Protein AF-A0A6L7JRH5-F1 (afdb_monomer_lite)

pLDDT: mean 90.78, std 8.61, range [55.88, 97.44]

Structure (mmCIF, N/CA/C/O backbone):
data_AF-A0A6L7JRH5-F1
#
_entry.id   AF-A0A6L7JRH5-F1
#
loop_
_atom_site.group_PDB
_atom_site.id
_atom_site.type_symbol
_atom_site.label_atom_id
_atom_site.label_alt_id
_atom_site.label_comp_id
_atom_site.label_asym_id
_atom_site.label_entity_id
_atom_site.label_seq_id
_atom_site.pdbx_PDB_ins_code
_atom_site.Cartn_x
_atom_site.Cartn_y
_atom_site.Cartn_z
_atom_site.occupancy
_atom_site.B_iso_or_equiv
_atom_site.auth_seq_id
_atom_site.auth_comp_id
_atom_site.auth_asym_id
_atom_site.auth_atom_id
_atom_site.pdbx_PDB_model_num
ATOM 1 N N . MET A 1 1 ? 11.426 -5.436 12.588 1.00 55.88 1 MET A N 1
ATOM 2 C CA . MET A 1 1 ? 9.975 -5.345 12.843 1.00 55.88 1 MET A CA 1
ATOM 3 C C . MET A 1 1 ? 9.394 -4.557 11.695 1.00 55.88 1 MET A C 1
ATOM 5 O O . MET A 1 1 ? 9.670 -3.367 11.611 1.00 55.88 1 MET A O 1
ATOM 9 N N . SER A 1 2 ? 8.712 -5.227 10.774 1.00 69.94 2 SER A N 1
ATOM 10 C CA . SER A 1 2 ? 7.998 -4.558 9.695 1.00 69.94 2 SER A CA 1
ATOM 11 C C . SER A 1 2 ? 6.805 -3.803 10.283 1.00 69.94 2 SER A C 1
ATOM 13 O O . SER A 1 2 ? 6.100 -4.297 11.167 1.00 69.94 2 SER A O 1
ATOM 15 N N . THR A 1 3 ? 6.632 -2.554 9.863 1.00 81.81 3 THR A N 1
ATOM 16 C CA . THR A 1 3 ? 5.491 -1.728 10.257 1.00 81.81 3 THR A CA 1
ATOM 17 C C . THR A 1 3 ? 4.226 -2.364 9.690 1.00 81.81 3 THR A C 1
ATOM 19 O O . THR A 1 3 ? 4.165 -2.644 8.498 1.00 81.81 3 THR A O 1
ATOM 22 N N . ASP A 1 4 ? 3.221 -2.621 10.523 1.00 89.56 4 ASP A N 1
ATOM 23 C CA . ASP A 1 4 ? 1.957 -3.214 10.077 1.00 89.56 4 ASP A CA 1
ATOM 24 C C . ASP A 1 4 ? 1.095 -2.135 9.403 1.00 89.56 4 ASP A C 1
ATOM 26 O O . ASP A 1 4 ? 0.465 -1.309 10.072 1.00 89.56 4 ASP A O 1
ATOM 30 N N . LEU A 1 5 ? 1.075 -2.134 8.067 1.00 89.19 5 LEU A N 1
ATOM 31 C CA . LEU A 1 5 ? 0.350 -1.137 7.277 1.00 89.19 5 LEU A CA 1
ATOM 32 C C . LEU A 1 5 ? -1.164 -1.190 7.510 1.00 89.19 5 LEU A C 1
ATOM 34 O O . LEU A 1 5 ? -1.842 -0.175 7.348 1.00 89.19 5 LEU A O 1
ATOM 38 N N . ALA A 1 6 ? -1.713 -2.336 7.925 1.00 90.25 6 ALA A N 1
ATOM 39 C CA . ALA A 1 6 ? -3.133 -2.450 8.236 1.00 90.25 6 ALA A CA 1
ATOM 40 C C . ALA A 1 6 ? -3.479 -1.784 9.577 1.00 90.25 6 ALA A C 1
ATOM 42 O O . ALA A 1 6 ? -4.577 -1.238 9.717 1.00 90.25 6 ALA A O 1
ATOM 43 N N . LYS A 1 7 ? -2.560 -1.792 10.552 1.00 91.56 7 LYS A N 1
ATOM 44 C CA . LYS A 1 7 ? -2.714 -1.021 11.799 1.00 91.56 7 LYS A CA 1
ATOM 45 C C . LYS A 1 7 ? -2.619 0.476 11.535 1.00 91.56 7 LYS A C 1
ATOM 47 O O . LYS A 1 7 ? -3.553 1.193 11.887 1.00 91.56 7 LYS A O 1
ATOM 52 N N . VAL A 1 8 ? -1.590 0.904 10.803 1.00 91.69 8 VAL A N 1
ATOM 53 C CA . VAL A 1 8 ? -1.405 2.315 10.420 1.00 91.69 8 VAL A CA 1
ATOM 54 C C . VAL A 1 8 ? -2.625 2.838 9.658 1.00 91.69 8 VAL A C 1
ATOM 56 O O . VAL A 1 8 ? -3.111 3.930 9.937 1.00 91.69 8 VAL A O 1
ATOM 59 N N . ALA A 1 9 ? -3.202 2.032 8.758 1.00 93.56 9 ALA A N 1
ATOM 60 C CA . ALA A 1 9 ? -4.410 2.417 8.031 1.00 93.56 9 ALA A CA 1
ATOM 61 C C . ALA A 1 9 ? -5.594 2.752 8.951 1.00 93.56 9 ALA A C 1
ATOM 63 O O . ALA A 1 9 ? -6.363 3.669 8.661 1.00 93.56 9 ALA A O 1
ATOM 64 N N . LYS A 1 10 ? -5.758 1.994 10.042 1.00 91.06 10 LYS A N 1
ATOM 65 C CA . LYS A 1 10 ? -6.847 2.191 11.007 1.00 91.06 10 LYS A CA 1
ATOM 66 C C . LYS A 1 10 ? -6.594 3.397 11.899 1.00 91.06 10 LYS A C 1
ATOM 68 O O . LYS A 1 10 ? -7.529 4.148 12.153 1.00 91.06 10 LYS A O 1
ATOM 73 N N . GLU A 1 11 ? -5.358 3.570 12.354 1.00 93.75 11 GLU A N 1
ATOM 74 C CA . GLU A 1 11 ? -4.964 4.685 13.220 1.00 93.75 11 GLU A CA 1
ATOM 75 C C . GLU A 1 11 ? -5.063 6.023 12.479 1.00 93.75 11 GLU A C 1
ATOM 77 O O . GLU A 1 11 ? -5.641 6.975 12.997 1.00 93.75 11 GLU A O 1
ATOM 82 N N . GLU A 1 12 ? -4.598 6.073 11.231 1.00 93.44 12 GLU A N 1
ATOM 83 C CA . GLU A 1 12 ? -4.560 7.304 10.435 1.00 93.44 12 GLU A CA 1
ATOM 84 C C . GLU A 1 12 ? -5.761 7.477 9.490 1.00 93.44 12 GLU A C 1
ATOM 86 O O . GLU A 1 12 ? -5.813 8.416 8.698 1.00 93.44 12 GLU A O 1
ATOM 91 N N . SER A 1 13 ? -6.765 6.597 9.569 1.00 92.81 13 SER A N 1
ATOM 92 C CA . SER A 1 13 ? -7.968 6.641 8.718 1.00 92.81 13 SER A CA 1
ATOM 93 C C . SER A 1 13 ? -7.672 6.631 7.205 1.00 92.81 13 SER A C 1
ATOM 95 O O . SER A 1 13 ? -8.390 7.240 6.402 1.00 92.81 13 SER A O 1
ATOM 97 N N . ILE A 1 14 ? -6.633 5.902 6.791 1.00 94.31 14 ILE A N 1
ATOM 98 C CA . ILE A 1 14 ? -6.238 5.754 5.387 1.00 94.31 14 ILE A CA 1
ATOM 99 C C . ILE A 1 14 ? -7.186 4.766 4.703 1.00 94.31 14 ILE A C 1
AT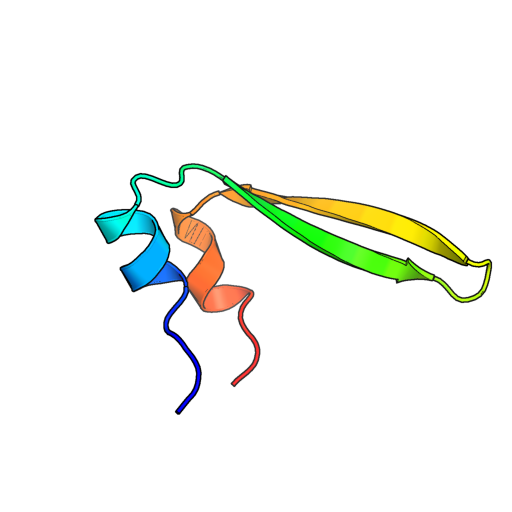OM 101 O O . ILE A 1 14 ? -7.326 3.616 5.113 1.00 94.31 14 ILE A O 1
ATOM 105 N N . LYS A 1 15 ? -7.833 5.203 3.618 1.00 94.19 15 LYS A N 1
ATOM 106 C CA . LYS A 1 15 ? -8.771 4.363 2.848 1.00 94.19 15 LYS A CA 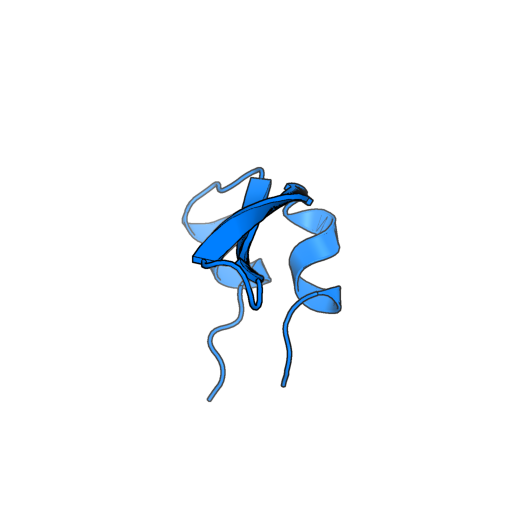1
ATOM 107 C C . LYS A 1 15 ? -8.093 3.595 1.718 1.00 94.19 15 LYS A C 1
ATOM 109 O O . LYS A 1 15 ? -8.507 2.481 1.395 1.00 94.19 15 LYS A O 1
ATOM 114 N N . TYR A 1 16 ? -7.064 4.192 1.126 1.00 95.56 16 TYR A N 1
ATOM 115 C CA . TYR A 1 16 ? -6.362 3.653 -0.027 1.00 95.56 16 TYR A CA 1
ATOM 116 C C . TYR A 1 16 ? -4.866 3.902 0.085 1.00 95.56 16 TYR A C 1
ATOM 118 O O . TYR A 1 16 ? -4.436 4.952 0.554 1.00 95.56 16 TYR A O 1
ATOM 126 N N . PHE A 1 17 ? -4.100 2.948 -0.420 1.00 94.69 17 PHE A N 1
ATOM 127 C CA . PHE A 1 17 ? -2.660 3.008 -0.565 1.00 94.69 17 PHE A CA 1
ATOM 128 C C . PHE A 1 17 ? -2.315 3.098 -2.046 1.00 94.69 17 PHE A C 1
ATOM 130 O O . PHE A 1 17 ? -2.893 2.389 -2.872 1.00 94.69 17 PHE A O 1
ATOM 137 N N . LEU A 1 18 ? -1.358 3.956 -2.383 1.00 95.81 18 LEU A N 1
ATOM 138 C CA . LEU A 1 18 ? -0.698 3.932 -3.682 1.00 95.81 18 LEU A CA 1
ATOM 139 C C . LEU A 1 18 ? 0.601 3.153 -3.532 1.00 95.81 18 LEU A C 1
ATOM 141 O O . LEU A 1 18 ? 1.579 3.669 -3.000 1.00 95.81 18 LEU A O 1
ATOM 145 N N . ILE A 1 19 ? 0.605 1.908 -4.000 1.00 93.69 19 ILE A N 1
ATOM 146 C CA . ILE A 1 19 ? 1.833 1.116 -4.073 1.00 93.69 19 ILE A CA 1
ATOM 147 C C . ILE A 1 19 ? 2.523 1.496 -5.373 1.00 93.69 19 ILE A C 1
ATOM 149 O O . ILE A 1 19 ? 2.013 1.174 -6.449 1.00 93.69 19 ILE A O 1
ATOM 153 N N . SER A 1 20 ? 3.642 2.209 -5.274 1.00 95.00 20 SER A N 1
ATOM 154 C CA . SER A 1 20 ? 4.381 2.716 -6.426 1.00 95.00 20 SER A CA 1
ATOM 155 C C . SER A 1 20 ? 5.745 2.064 -6.585 1.00 95.00 20 SER A C 1
ATOM 157 O O . SER A 1 20 ? 6.439 1.830 -5.600 1.00 95.00 20 SER A O 1
ATOM 159 N N . PHE A 1 21 ? 6.152 1.853 -7.832 1.00 94.38 21 PHE A N 1
ATOM 160 C CA . PHE A 1 21 ? 7.495 1.423 -8.197 1.00 94.38 21 PHE A CA 1
ATOM 161 C C . PHE A 1 21 ? 7.955 2.148 -9.463 1.00 94.38 21 PHE A C 1
ATOM 163 O O . PHE A 1 21 ? 7.145 2.683 -10.225 1.00 94.38 21 PHE A O 1
ATOM 170 N N . VAL A 1 22 ? 9.265 2.167 -9.678 1.00 97.06 22 VAL A N 1
ATOM 171 C CA . VAL A 1 22 ? 9.881 2.718 -10.886 1.00 97.06 22 VAL A CA 1
ATOM 172 C C . VAL A 1 22 ? 10.273 1.552 -11.782 1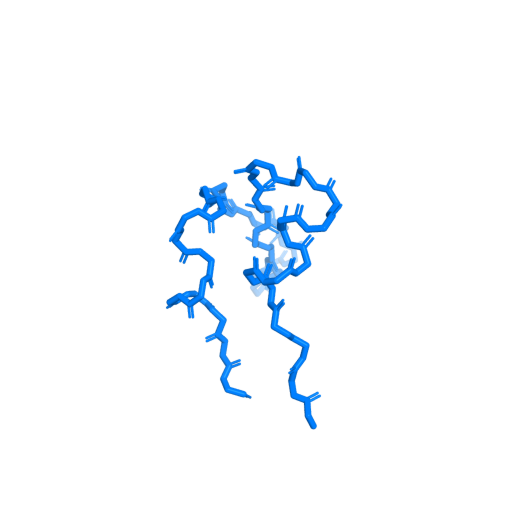.00 97.06 22 VAL A C 1
ATOM 174 O O . VAL A 1 22 ? 10.919 0.612 -11.321 1.00 97.06 22 VAL A O 1
ATOM 177 N N . ASP A 1 23 ? 9.837 1.576 -13.040 1.00 95.81 23 ASP A N 1
ATOM 178 C CA . ASP A 1 23 ? 10.227 0.551 -14.009 1.00 95.81 23 ASP A CA 1
ATOM 179 C C . ASP A 1 23 ? 11.636 0.796 -14.584 1.00 95.81 23 ASP A C 1
ATOM 181 O O . ASP A 1 23 ? 12.289 1.800 -14.297 1.00 95.81 23 ASP A O 1
ATOM 185 N N . LEU A 1 24 ? 12.126 -0.132 -15.413 1.00 96.81 24 LEU A N 1
ATOM 186 C CA . LEU A 1 24 ? 13.468 -0.050 -16.011 1.00 96.81 24 LEU A CA 1
ATOM 187 C C . LEU A 1 24 ? 13.673 1.186 -16.905 1.00 96.81 24 LEU A C 1
ATOM 189 O O . LEU A 1 24 ? 14.811 1.565 -17.167 1.00 96.81 24 LEU A O 1
ATOM 193 N N . TYR A 1 25 ? 12.590 1.814 -17.367 1.00 96.69 25 TYR A N 1
ATOM 194 C CA . TYR A 1 25 ? 12.622 3.017 -18.197 1.00 96.69 25 TYR A CA 1
ATOM 195 C C . TYR A 1 25 ? 12.464 4.302 -17.373 1.00 96.69 25 TYR A C 1
ATOM 197 O O . TYR A 1 25 ? 12.331 5.385 -17.941 1.00 96.69 25 TYR A O 1
ATOM 205 N N . GLY A 1 26 ? 12.480 4.200 -16.039 1.00 95.94 26 GLY A N 1
ATOM 206 C CA . GLY A 1 26 ? 12.348 5.340 -15.137 1.00 95.94 26 GLY A CA 1
ATOM 207 C C . GLY A 1 26 ? 10.911 5.841 -14.977 1.00 95.94 26 GLY A C 1
ATOM 208 O O . GLY A 1 26 ? 10.702 6.899 -14.384 1.00 95.94 26 GLY A O 1
ATOM 209 N N . VAL A 1 27 ? 9.909 5.116 -15.485 1.00 97.44 27 VAL A N 1
ATOM 210 C CA . VAL A 1 27 ? 8.506 5.525 -15.364 1.00 97.44 27 VAL A CA 1
ATOM 211 C C . VAL A 1 27 ? 7.969 5.099 -14.001 1.00 97.44 27 VAL A C 1
ATOM 213 O O . VAL A 1 27 ? 8.017 3.923 -13.635 1.00 97.44 27 VAL A O 1
ATOM 216 N N . LEU A 1 28 ? 7.406 6.059 -13.261 1.00 97.12 28 LEU A N 1
ATOM 217 C CA . LEU A 1 28 ? 6.682 5.786 -12.024 1.00 97.12 28 LEU A CA 1
ATOM 218 C C . LEU A 1 28 ? 5.330 5.149 -12.352 1.00 97.12 28 LEU A C 1
ATOM 220 O O . LEU A 1 28 ? 4.489 5.744 -13.028 1.00 97.12 28 LEU A O 1
ATOM 224 N N . ARG A 1 29 ? 5.103 3.948 -11.831 1.00 96.12 29 ARG A N 1
ATOM 225 C CA . ARG A 1 29 ? 3.820 3.250 -11.907 1.00 96.12 29 ARG A CA 1
ATOM 226 C C . ARG A 1 29 ? 3.292 3.053 -10.507 1.00 96.12 29 ARG A C 1
ATOM 228 O O . ARG A 1 29 ? 4.061 2.790 -9.589 1.00 96.12 29 ARG A O 1
ATOM 235 N N . ALA A 1 30 ? 1.979 3.155 -10.347 1.00 96.12 30 ALA A N 1
ATOM 236 C CA . ALA A 1 30 ? 1.342 2.904 -9.069 1.00 96.12 30 ALA A CA 1
ATOM 237 C C . ALA A 1 30 ? 0.047 2.117 -9.232 1.00 96.12 30 ALA A C 1
ATOM 239 O O . ALA A 1 30 ? -0.660 2.248 -10.234 1.00 96.12 30 ALA A O 1
ATOM 240 N N . LYS A 1 31 ? -0.269 1.316 -8.216 1.00 94.75 31 LYS A N 1
ATOM 241 C CA . LYS A 1 31 ? -1.555 0.639 -8.077 1.00 94.75 31 LYS A CA 1
ATOM 242 C C . LYS A 1 31 ? -2.287 1.210 -6.871 1.00 94.75 31 LYS A C 1
ATOM 244 O O . LYS A 1 31 ? -1.726 1.273 -5.779 1.00 94.75 31 LYS A O 1
ATOM 249 N N . LEU A 1 32 ? -3.546 1.592 -7.075 1.00 95.62 32 LEU A N 1
ATOM 250 C CA . LEU A 1 32 ? -4.438 1.977 -5.989 1.00 95.62 32 LEU A CA 1
ATOM 251 C C . LEU A 1 32 ? -4.982 0.713 -5.317 1.00 95.62 32 LEU A C 1
ATOM 253 O O . LEU A 1 32 ? -5.616 -0.120 -5.967 1.00 95.62 32 LEU A O 1
ATOM 257 N N . VAL A 1 33 ? -4.724 0.570 -4.024 1.00 95.31 33 VAL A N 1
ATOM 258 C CA . VAL A 1 33 ? -5.084 -0.607 -3.231 1.00 95.31 33 VAL A CA 1
ATOM 259 C C . VAL A 1 33 ? -5.945 -0.164 -2.051 1.00 95.31 33 VAL A C 1
ATOM 261 O O . VAL A 1 33 ? -5.554 0.756 -1.337 1.00 95.31 33 VAL A O 1
ATOM 264 N N . PRO A 1 34 ? -7.119 -0.770 -1.813 1.00 95.50 34 PRO A N 1
ATOM 265 C CA . PRO A 1 34 ? -7.924 -0.452 -0.638 1.00 95.50 34 PRO A CA 1
ATOM 266 C C . PRO A 1 34 ? -7.230 -0.931 0.643 1.00 95.50 34 PRO A C 1
ATOM 268 O O . PRO A 1 34 ? -6.603 -1.990 0.654 1.00 95.50 34 PRO A O 1
ATOM 271 N N . ALA A 1 35 ? -7.408 -0.203 1.747 1.00 93.56 35 ALA A N 1
ATOM 272 C CA . ALA A 1 35 ? -6.819 -0.548 3.046 1.00 93.56 35 ALA A CA 1
ATOM 273 C C . ALA A 1 35 ? -7.169 -1.969 3.523 1.00 93.56 35 ALA A C 1
ATOM 275 O O . ALA A 1 35 ? -6.365 -2.618 4.183 1.00 93.56 35 ALA A O 1
ATOM 276 N N . ALA A 1 36 ? -8.331 -2.498 3.128 1.00 91.75 36 ALA A N 1
ATOM 27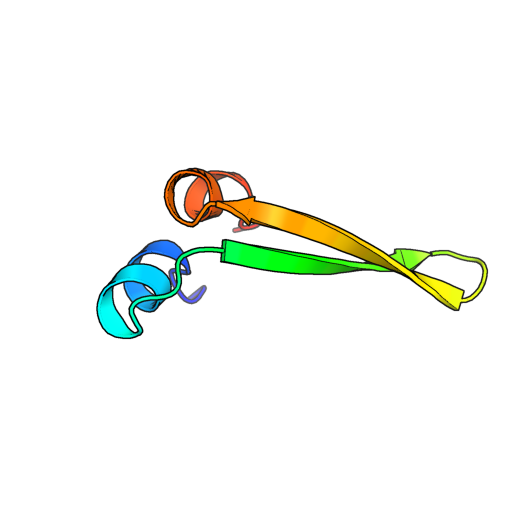7 C CA . ALA A 1 36 ? -8.733 -3.873 3.427 1.00 91.75 36 ALA A CA 1
ATOM 278 C C . ALA A 1 36 ? -7.804 -4.941 2.814 1.00 91.75 36 ALA A C 1
ATOM 280 O O . ALA A 1 36 ? -7.722 -6.046 3.339 1.00 91.75 36 ALA A O 1
ATOM 281 N N . ALA A 1 37 ? -7.112 -4.625 1.716 1.00 92.00 37 ALA A N 1
ATOM 282 C CA . ALA A 1 37 ? -6.234 -5.550 1.003 1.00 92.00 37 ALA A CA 1
ATOM 283 C C . ALA A 1 37 ? -4.738 -5.324 1.298 1.00 92.00 37 ALA A C 1
ATOM 285 O O . ALA A 1 37 ? -3.913 -6.090 0.805 1.00 92.00 37 ALA A O 1
ATOM 286 N N . ILE A 1 38 ? -4.367 -4.303 2.088 1.00 92.25 38 ILE A N 1
ATOM 287 C CA . ILE A 1 38 ? -2.958 -3.899 2.238 1.00 92.25 38 ILE A CA 1
ATOM 288 C C . ILE A 1 38 ? -2.100 -4.959 2.937 1.00 92.25 38 ILE A C 1
ATOM 290 O O . ILE A 1 38 ? -0.96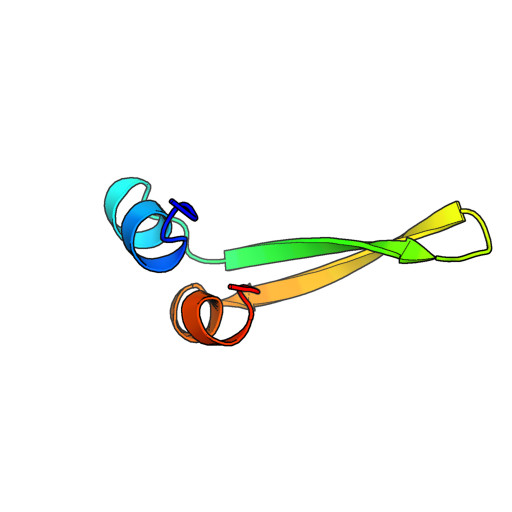1 -5.170 2.540 1.00 92.25 38 ILE A O 1
ATOM 294 N N . GLY A 1 39 ? -2.663 -5.688 3.907 1.00 90.12 39 GLY A N 1
ATOM 295 C CA . GLY A 1 39 ? -1.930 -6.714 4.656 1.00 90.12 39 GLY A CA 1
ATOM 296 C C . GLY A 1 39 ? -1.462 -7.892 3.797 1.00 90.12 39 GLY A C 1
ATOM 297 O O . GLY A 1 39 ? -0.440 -8.486 4.098 1.00 90.12 39 GLY A O 1
ATOM 298 N N . GLY A 1 40 ? -2.171 -8.201 2.704 1.00 88.81 40 GLY A N 1
ATOM 299 C CA . GLY A 1 40 ? -1.744 -9.221 1.739 1.00 88.81 40 GLY A CA 1
ATOM 300 C C . GLY A 1 40 ? -0.839 -8.687 0.624 1.00 88.81 40 GLY A C 1
ATOM 301 O O . GLY A 1 40 ? -0.351 -9.472 -0.182 1.00 88.81 40 GLY A O 1
ATOM 302 N N . MET A 1 41 ? -0.656 -7.366 0.531 1.00 87.81 41 MET A N 1
ATOM 303 C CA . MET A 1 41 ? 0.256 -6.734 -0.432 1.00 87.81 41 MET A CA 1
ATOM 304 C C . MET A 1 41 ? 1.591 -6.321 0.199 1.00 87.81 41 MET A C 1
ATOM 306 O O . MET A 1 41 ? 2.512 -5.968 -0.532 1.00 87.81 41 MET A O 1
ATOM 310 N N . GLN A 1 42 ? 1.681 -6.336 1.530 1.00 85.25 42 GLN A N 1
ATOM 311 C CA . GLN A 1 42 ? 2.901 -6.062 2.275 1.00 85.25 42 GLN A CA 1
ATOM 312 C C . GLN A 1 42 ? 3.844 -7.274 2.198 1.00 85.25 42 GLN A C 1
ATOM 314 O O . GLN A 1 42 ? 3.426 -8.403 2.444 1.00 85.25 42 GLN A O 1
ATOM 319 N N . GLU A 1 43 ? 5.105 -7.025 1.847 1.00 76.50 43 GLU A N 1
ATOM 320 C CA . GLU A 1 43 ? 6.197 -8.002 1.943 1.00 76.50 43 GLU A CA 1
ATOM 321 C C . GLU A 1 43 ? 6.667 -8.119 3.408 1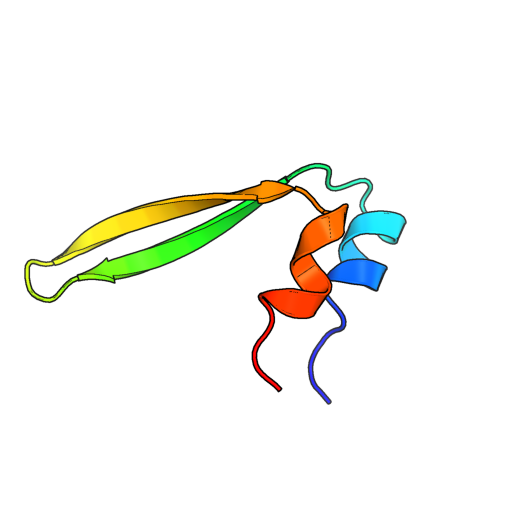.00 76.50 43 GLU A C 1
ATOM 323 O O . GLU A 1 43 ? 6.524 -7.155 4.168 1.00 76.50 43 GLU A O 1
ATOM 328 N N . GLU A 1 44 ? 7.159 -9.294 3.821 1.00 63.97 44 GLU A N 1
ATOM 329 C CA . GLU A 1 44 ? 7.508 -9.592 5.228 1.00 63.97 44 GLU A CA 1
ATOM 330 C C . GLU A 1 44 ? 8.572 -8.660 5.837 1.00 63.97 44 GLU A C 1
ATOM 332 O O . GLU A 1 44 ? 9.596 -8.376 5.175 1.00 63.97 44 GLU A O 1
#

Sequence (44 aa):
MSTDLAKVAKEESIKYFLISFVDLYGVLRAKLVPAAAIGGMQEE

Foldseek 3Di:
DDDQLLVVCVVVVPQWDWDWDADPVRDIDTDIGGSVCVNVVDDD

Radius of gyration: 11.87 Å; chains: 1; bounding box: 22×17×31 Å

Secondary structure (DSSP, 8-state):
----HHHHHHHTT--EEEEEEE-TTS-EEEEEEEGGGGGGTS--